Protein AF-A0AAV0QP90-F1 (afdb_monomer_lite)

Foldseek 3Di:
DKDKDWDFPDDPPPTHTFQKIKIKDWDDDDPPDPPDDCPGDIDIDIDGDD

Structure (mmCIF, N/CA/C/O backbone):
data_AF-A0AAV0QP90-F1
#
_entry.id   AF-A0AAV0QP90-F1
#
loop_
_atom_site.group_PDB
_atom_site.id
_atom_site.type_symbol
_atom_site.label_atom_id
_atom_site.label_alt_id
_atom_site.label_comp_id
_atom_site.label_asym_id
_atom_site.label_entity_id
_atom_site.label_seq_id
_atom_site.pdbx_PDB_ins_code
_atom_site.Cartn_x
_atom_site.Cartn_y
_atom_site.Cartn_z
_atom_site.occupancy
_atom_site.B_iso_or_equiv
_atom_site.auth_seq_id
_atom_site.auth_comp_id
_atom_site.auth_asym_id
_atom_site.auth_atom_id
_atom_site.pdbx_PDB_model_num
ATOM 1 N N . MET A 1 1 ? 8.357 -12.260 -10.438 1.00 85.06 1 MET A N 1
ATOM 2 C CA . MET A 1 1 ? 7.849 -12.455 -9.054 1.00 85.06 1 MET A CA 1
ATOM 3 C C . MET A 1 1 ? 6.492 -11.773 -8.850 1.00 85.06 1 MET A C 1
ATOM 5 O O . MET A 1 1 ? 6.307 -10.676 -9.368 1.00 85.06 1 MET A O 1
ATOM 9 N N . ARG A 1 2 ? 5.570 -12.358 -8.057 1.00 88.94 2 ARG A N 1
ATOM 10 C CA . ARG A 1 2 ? 4.325 -11.702 -7.583 1.00 88.94 2 ARG A CA 1
ATOM 11 C C . ARG A 1 2 ? 4.324 -11.561 -6.058 1.00 88.94 2 ARG A C 1
ATOM 13 O O . ARG A 1 2 ? 4.525 -12.554 -5.362 1.00 88.94 2 ARG A O 1
ATOM 20 N N . LYS A 1 3 ? 4.015 -10.371 -5.542 1.00 92.31 3 LYS A N 1
ATOM 21 C CA . LYS A 1 3 ? 3.834 -10.086 -4.112 1.00 92.31 3 LYS A CA 1
ATOM 22 C C . LYS A 1 3 ? 2.421 -9.560 -3.847 1.00 92.31 3 LYS A C 1
ATOM 24 O O . LYS A 1 3 ? 1.933 -8.690 -4.560 1.00 92.31 3 LYS A O 1
ATOM 29 N N . THR A 1 4 ? 1.768 -10.084 -2.812 1.00 95.06 4 THR A N 1
ATOM 30 C CA . THR A 1 4 ? 0.448 -9.621 -2.357 1.00 95.06 4 THR A CA 1
ATOM 31 C C . THR A 1 4 ? 0.609 -8.772 -1.107 1.00 95.06 4 THR A C 1
ATOM 33 O O . THR A 1 4 ? 1.268 -9.195 -0.158 1.00 95.06 4 THR A O 1
ATOM 36 N N . LEU A 1 5 ? 0.005 -7.588 -1.101 1.00 95.75 5 LEU A N 1
ATOM 37 C CA . LEU A 1 5 ? 0.008 -6.659 0.020 1.00 95.75 5 LEU A CA 1
ATOM 38 C C . LEU A 1 5 ? -1.432 -6.327 0.421 1.00 95.75 5 LEU A C 1
ATOM 40 O O . LEU A 1 5 ? -2.326 -6.292 -0.423 1.00 95.75 5 LEU A O 1
ATOM 44 N N . VAL A 1 6 ? -1.636 -6.057 1.709 1.00 95.8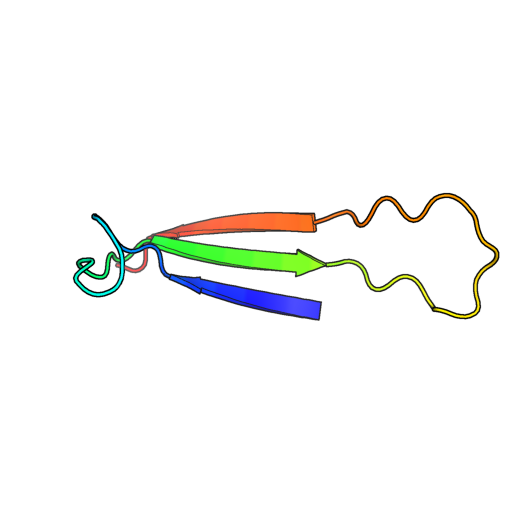8 6 VAL A N 1
ATOM 45 C CA . VAL A 1 6 ? -2.906 -5.577 2.269 1.00 95.88 6 VAL A CA 1
ATOM 46 C C . VAL A 1 6 ? -2.681 -4.174 2.810 1.00 95.88 6 VAL A C 1
ATOM 48 O O . VAL A 1 6 ? -1.685 -3.935 3.498 1.00 95.88 6 VAL A O 1
ATOM 51 N N . PHE A 1 7 ? -3.588 -3.247 2.52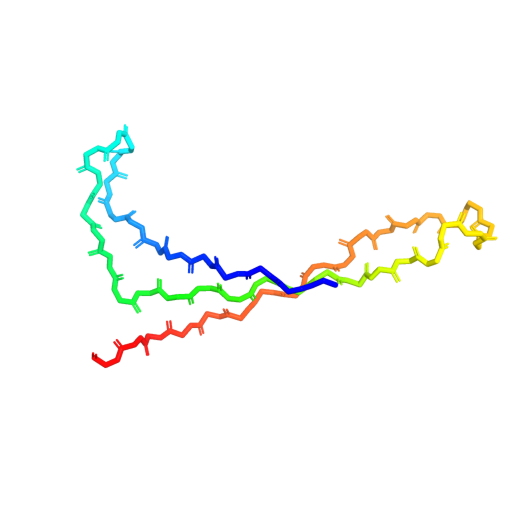0 1.00 95.19 7 PHE A N 1
ATOM 52 C CA . PHE A 1 7 ? -3.504 -1.898 3.064 1.00 95.19 7 PHE A CA 1
ATOM 53 C C . PHE A 1 7 ? -4.062 -1.842 4.492 1.00 95.19 7 PHE A C 1
ATOM 55 O O . PHE A 1 7 ? -5.113 -2.412 4.799 1.00 95.19 7 PHE A O 1
ATOM 62 N N . TYR A 1 8 ? -3.365 -1.113 5.359 1.00 96.62 8 TYR A N 1
ATOM 63 C CA . TYR A 1 8 ? -3.780 -0.843 6.732 1.00 96.62 8 TYR A CA 1
ATOM 64 C C . TYR A 1 8 ? -3.979 0.662 6.909 1.00 96.62 8 TYR A C 1
ATOM 66 O O . TYR A 1 8 ? -3.111 1.458 6.554 1.00 96.62 8 TYR A O 1
ATOM 74 N N . LYS A 1 9 ? -5.114 1.059 7.486 1.00 95.38 9 LYS A N 1
ATOM 75 C CA . LYS A 1 9 ? -5.409 2.449 7.833 1.00 95.38 9 LYS A CA 1
ATOM 76 C C . LYS A 1 9 ? -4.757 2.797 9.171 1.00 95.38 9 LYS A C 1
ATOM 78 O O . LYS A 1 9 ? -4.954 2.097 10.160 1.00 95.38 9 LYS A O 1
ATOM 83 N N . GLY A 1 10 ? -4.031 3.911 9.220 1.00 95.50 10 GLY A N 1
ATOM 84 C CA . GLY A 1 10 ? -3.333 4.375 10.423 1.00 95.50 10 GLY A CA 1
ATOM 85 C C . GLY A 1 10 ? -1.840 4.041 10.409 1.00 95.50 10 GLY A C 1
ATOM 86 O O . GLY A 1 10 ? -1.262 3.780 9.357 1.00 95.50 10 GLY A O 1
ATOM 87 N N . ARG A 1 11 ? -1.194 4.097 11.578 1.00 96.00 11 ARG A N 1
ATOM 88 C CA . ARG A 1 11 ? 0.257 3.902 11.717 1.00 96.00 11 ARG A CA 1
ATOM 89 C C . ARG A 1 11 ? 0.566 2.502 12.245 1.00 96.00 11 ARG A C 1
ATOM 91 O O . ARG A 1 11 ? -0.073 2.040 13.186 1.00 96.00 11 ARG A O 1
ATOM 98 N N . ALA A 1 12 ? 1.587 1.860 11.680 1.00 94.00 12 ALA A N 1
ATOM 99 C CA . ALA A 1 12 ? 2.115 0.610 12.217 1.00 94.00 12 ALA A CA 1
ATOM 100 C C . ALA A 1 12 ? 2.613 0.783 13.672 1.00 94.00 12 ALA A C 1
ATOM 102 O O . ALA A 1 12 ? 3.152 1.844 14.004 1.00 94.00 12 ALA A O 1
ATOM 103 N N . PRO A 1 13 ? 2.473 -0.241 14.534 1.00 94.25 13 PRO A N 1
ATOM 104 C CA . PRO A 1 13 ? 1.869 -1.554 14.265 1.00 94.25 13 PRO A CA 1
ATOM 105 C C . PRO A 1 13 ? 0.336 -1.590 14.434 1.00 94.25 13 PRO A C 1
ATOM 107 O O . PRO A 1 13 ? -0.295 -2.536 13.981 1.00 94.25 13 PRO A O 1
ATOM 110 N N . ASN A 1 14 ? -0.272 -0.559 15.031 1.00 95.38 14 ASN A N 1
ATOM 111 C CA . ASN A 1 14 ? -1.688 -0.538 15.440 1.00 95.38 14 A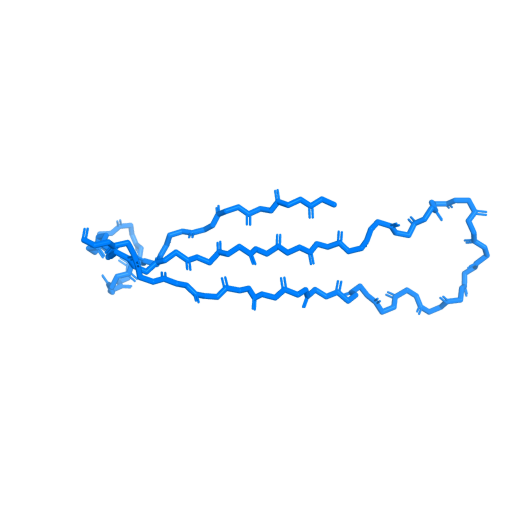SN A CA 1
ATOM 112 C C . ASN A 1 14 ? -2.666 -0.156 14.309 1.00 95.38 14 ASN A C 1
ATOM 114 O O . ASN A 1 14 ? -3.745 0.376 14.569 1.00 95.38 14 ASN A O 1
ATOM 118 N N . GLY A 1 15 ? -2.283 -0.359 13.048 1.00 95.88 15 GLY A N 1
ATOM 119 C CA . GLY A 1 15 ? -3.135 -0.033 11.908 1.00 95.88 15 GLY A CA 1
ATOM 120 C C . GLY A 1 15 ? -4.363 -0.942 11.847 1.00 95.88 15 GLY A C 1
ATOM 121 O O . GLY A 1 15 ? -4.290 -2.128 12.167 1.00 95.88 15 GLY A O 1
ATOM 122 N N . GLN A 1 16 ? -5.490 -0.409 11.385 1.00 96.88 16 GLN A N 1
ATOM 123 C CA . GLN A 1 16 ? -6.685 -1.202 11.118 1.00 96.88 16 GLN A CA 1
ATOM 124 C C . GLN A 1 16 ? -6.590 -1.806 9.716 1.00 96.88 16 GLN A C 1
ATOM 126 O O . GLN A 1 16 ? -6.394 -1.080 8.740 1.00 96.88 16 GLN A O 1
ATOM 131 N N . LYS A 1 17 ? -6.728 -3.131 9.608 1.00 94.62 17 LYS A N 1
ATOM 132 C CA . LYS A 1 17 ? -6.769 -3.823 8.313 1.00 94.62 17 LYS A CA 1
ATOM 133 C C . LYS A 1 17 ? -7.927 -3.276 7.470 1.00 94.62 17 LYS A C 1
ATOM 135 O O . LYS A 1 17 ? -9.012 -3.054 8.002 1.00 94.62 17 LYS A O 1
ATOM 140 N N . SER A 1 18 ? -7.692 -3.073 6.178 1.00 95.12 18 SER A N 1
ATOM 141 C CA . SER A 1 18 ? -8.736 -2.752 5.202 1.00 95.12 18 SER A CA 1
ATOM 142 C C . SER A 1 18 ? -8.894 -3.873 4.177 1.00 95.12 18 SER A C 1
ATOM 144 O O . SER A 1 18 ? -8.039 -4.757 4.085 1.00 95.12 18 SER A O 1
ATOM 146 N N . ASP A 1 19 ? -9.948 -3.788 3.373 1.00 96.31 19 ASP A N 1
ATOM 147 C CA . ASP A 1 19 ? -10.227 -4.732 2.287 1.00 96.31 19 ASP A CA 1
ATOM 148 C C . ASP A 1 19 ? -9.503 -4.373 0.978 1.00 96.31 19 ASP A C 1
ATOM 150 O O . ASP A 1 19 ? -9.717 -4.980 -0.069 1.00 96.31 19 ASP A O 1
ATOM 154 N N . TRP A 1 20 ? -8.618 -3.375 1.014 1.00 96.31 20 TRP A N 1
ATOM 155 C CA . TRP A 1 20 ? -7.787 -3.017 -0.126 1.00 96.31 20 TRP A CA 1
ATOM 156 C C . TRP A 1 20 ? -6.595 -3.959 -0.236 1.00 96.31 20 TRP A C 1
ATOM 158 O O . TRP A 1 20 ? -5.733 -4.024 0.649 1.00 96.31 20 TRP A O 1
ATOM 168 N N . ILE A 1 21 ? -6.521 -4.635 -1.376 1.00 96.00 21 ILE A N 1
ATOM 169 C CA . ILE A 1 21 ? -5.431 -5.527 -1.738 1.00 96.00 21 ILE A CA 1
ATOM 170 C C . ILE A 1 21 ? -4.651 -4.916 -2.901 1.00 96.00 21 ILE A C 1
ATOM 172 O O . ILE A 1 21 ? -5.223 -4.348 -3.834 1.00 96.00 21 ILE A O 1
ATOM 176 N N . MET A 1 22 ? -3.327 -5.053 -2.848 1.00 95.88 22 MET A N 1
ATOM 177 C CA . MET A 1 22 ? -2.430 -4.728 -3.950 1.00 95.88 22 MET A CA 1
ATOM 17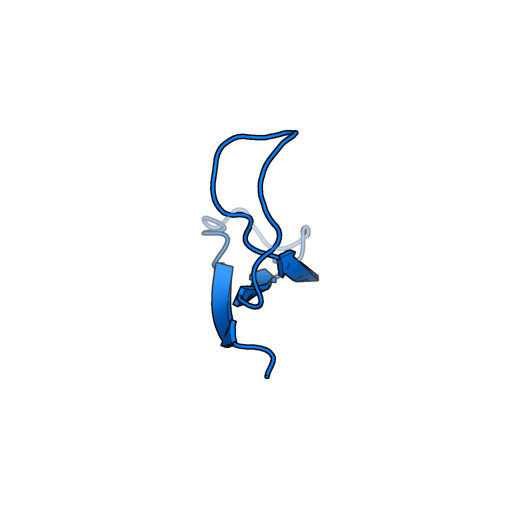8 C C . MET A 1 22 ? -1.671 -5.985 -4.377 1.00 95.88 22 MET A C 1
ATOM 180 O O . MET A 1 22 ? -1.096 -6.698 -3.551 1.00 95.88 22 MET A O 1
ATOM 184 N N . HIS A 1 23 ? -1.637 -6.243 -5.678 1.00 94.75 23 HIS A N 1
ATOM 185 C CA . HIS A 1 23 ? -0.716 -7.197 -6.278 1.00 94.75 23 HIS A CA 1
ATOM 186 C C . HIS A 1 23 ? 0.400 -6.452 -6.996 1.00 94.75 23 HIS A C 1
ATOM 188 O O . HIS A 1 23 ? 0.163 -5.744 -7.971 1.00 94.75 23 HIS A O 1
ATOM 194 N N . GLU A 1 24 ? 1.614 -6.640 -6.501 1.00 92.94 24 GLU A N 1
ATOM 195 C CA . GLU A 1 24 ? 2.845 -6.115 -7.067 1.00 92.94 24 GLU A CA 1
ATOM 196 C C . GLU A 1 24 ? 3.503 -7.209 -7.922 1.00 92.94 24 GLU A C 1
ATOM 198 O O . GLU A 1 24 ? 3.812 -8.298 -7.427 1.00 92.94 24 GLU A O 1
ATOM 203 N N . TYR A 1 25 ? 3.719 -6.929 -9.206 1.00 89.44 25 TYR A N 1
ATOM 204 C CA . TYR A 1 25 ? 4.394 -7.819 -10.149 1.00 89.44 25 TYR A CA 1
ATOM 205 C C . TYR A 1 25 ? 5.710 -7.200 -10.594 1.00 89.44 25 TYR A C 1
ATOM 207 O O . TYR A 1 25 ? 5.729 -6.107 -11.158 1.00 89.44 25 TYR A O 1
ATOM 215 N N . ARG A 1 26 ? 6.804 -7.931 -10.377 1.00 84.31 26 ARG A N 1
ATOM 216 C CA . ARG A 1 26 ? 8.143 -7.545 -10.830 1.00 84.31 26 ARG A CA 1
ATOM 217 C C . ARG A 1 26 ? 8.556 -8.415 -11.999 1.00 84.31 26 ARG A C 1
ATOM 219 O O . ARG A 1 26 ? 8.468 -9.647 -11.900 1.00 84.31 26 ARG A O 1
ATOM 226 N N . LEU A 1 27 ? 9.016 -7.763 -13.064 1.00 77.50 27 LEU A N 1
ATOM 227 C CA . LEU A 1 27 ? 9.723 -8.433 -14.144 1.00 77.50 27 LEU A CA 1
ATOM 228 C C . LEU A 1 27 ? 11.075 -8.898 -13.592 1.00 77.50 27 LEU A C 1
ATOM 230 O O . LEU A 1 27 ? 11.839 -8.092 -13.064 1.00 77.50 27 LEU A O 1
ATOM 234 N N . GLU A 1 28 ? 11.336 -10.198 -13.644 1.00 70.50 28 GLU A N 1
ATOM 235 C CA . GLU A 1 28 ? 12.661 -10.730 -13.334 1.00 70.50 28 GLU A CA 1
ATOM 236 C C . GLU A 1 28 ? 13.497 -10.590 -14.602 1.00 70.50 28 GLU A C 1
ATOM 238 O O . GLU A 1 28 ? 13.210 -11.228 -15.614 1.00 70.50 28 GLU A O 1
ATOM 243 N N . THR A 1 29 ? 14.473 -9.685 -14.577 1.00 63.50 29 THR A N 1
ATOM 244 C CA . THR A 1 29 ? 15.498 -9.627 -15.617 1.00 63.50 29 THR A CA 1
ATOM 245 C C . THR A 1 29 ? 16.482 -10.755 -15.335 1.00 63.50 29 THR A C 1
ATOM 247 O O . THR A 1 29 ? 16.959 -10.873 -14.208 1.00 63.50 29 THR A O 1
ATOM 250 N N . ASP A 1 30 ? 16.750 -11.593 -16.334 1.00 62.75 30 ASP A N 1
ATOM 251 C CA . ASP A 1 30 ? 17.723 -12.681 -16.237 1.00 62.75 30 ASP A CA 1
ATOM 252 C C . ASP A 1 30 ? 19.086 -12.105 -15.815 1.00 62.75 30 ASP A C 1
ATOM 254 O O . ASP A 1 30 ? 19.618 -11.213 -16.483 1.00 62.75 30 ASP A O 1
ATOM 258 N N . GLU A 1 31 ? 19.637 -12.570 -14.689 1.00 58.00 31 GLU A N 1
ATOM 259 C CA . GLU A 1 31 ? 20.869 -12.028 -14.091 1.00 58.00 31 GLU A CA 1
ATOM 260 C C . GLU A 1 31 ? 22.097 -12.193 -15.013 1.00 58.00 31 GLU A C 1
ATOM 262 O O . GLU A 1 31 ? 23.125 -11.552 -14.799 1.00 58.00 31 GLU A O 1
ATOM 267 N N . ASN A 1 32 ? 21.980 -13.007 -16.072 1.00 58.00 32 ASN A N 1
ATOM 268 C CA . ASN A 1 32 ? 23.016 -13.229 -17.084 1.00 58.00 32 ASN A CA 1
ATOM 269 C C . ASN A 1 32 ? 22.939 -12.288 -18.302 1.00 58.00 32 ASN A C 1
ATOM 271 O O . ASN A 1 32 ? 23.814 -12.341 -19.171 1.00 58.00 32 ASN A O 1
ATOM 275 N N . ALA A 1 33 ? 21.909 -11.445 -18.415 1.00 55.62 33 ALA A N 1
ATOM 276 C CA . ALA A 1 33 ? 21.804 -10.482 -19.507 1.00 55.62 33 ALA A CA 1
ATOM 277 C C . ALA A 1 33 ? 22.671 -9.241 -19.220 1.00 55.62 33 ALA A C 1
ATOM 279 O O . ALA A 1 33 ? 22.706 -8.737 -18.100 1.00 55.62 33 ALA A O 1
ATOM 280 N N . ALA A 1 34 ? 23.389 -8.758 -20.242 1.00 55.06 34 ALA A N 1
ATOM 281 C CA . ALA A 1 34 ? 24.315 -7.621 -20.180 1.00 55.06 34 ALA A CA 1
ATOM 282 C C . ALA A 1 34 ? 23.761 -6.413 -19.384 1.00 55.06 34 ALA A C 1
ATOM 284 O O . ALA A 1 34 ? 22.549 -6.194 -19.397 1.00 55.06 34 ALA A O 1
ATOM 285 N N . PRO A 1 35 ? 24.622 -5.582 -18.751 1.00 52.56 35 PRO A N 1
ATOM 286 C CA . PRO A 1 35 ? 24.222 -4.508 -17.837 1.00 52.56 35 PRO A CA 1
ATOM 287 C C . PRO A 1 35 ? 23.602 -3.330 -18.603 1.00 52.56 35 PRO A C 1
ATOM 289 O O . PRO A 1 35 ? 24.187 -2.261 -18.752 1.00 52.56 35 PRO A O 1
ATOM 292 N N . GLN A 1 36 ? 22.408 -3.532 -19.141 1.00 54.12 36 GLN A N 1
ATOM 293 C CA . GLN A 1 36 ? 21.619 -2.535 -19.842 1.00 54.12 36 GLN A CA 1
ATOM 294 C C . GLN A 1 36 ? 20.495 -2.144 -18.893 1.00 54.12 36 GLN A C 1
ATOM 296 O O . GLN A 1 36 ? 19.478 -2.822 -18.821 1.00 54.12 36 GLN A O 1
ATOM 301 N N . ALA A 1 37 ? 20.762 -1.104 -18.095 1.00 52.81 37 ALA A N 1
ATOM 302 C CA . ALA A 1 37 ? 19.805 -0.322 -17.313 1.00 52.81 37 ALA A CA 1
ATOM 303 C C . ALA A 1 37 ? 18.494 -1.064 -16.984 1.00 52.81 37 ALA A C 1
ATOM 305 O O . ALA A 1 37 ? 17.447 -0.801 -17.574 1.00 52.81 37 ALA A O 1
ATOM 306 N N . SER A 1 38 ? 18.567 -1.998 -16.031 1.00 54.97 38 SER A N 1
ATOM 307 C CA . SER A 1 38 ? 17.407 -2.689 -15.467 1.00 54.97 38 SER A CA 1
ATOM 308 C C . SER A 1 38 ? 16.544 -1.680 -14.702 1.00 54.97 38 SER A C 1
ATOM 310 O O . SER A 1 38 ? 16.591 -1.596 -13.474 1.00 54.97 38 SER A O 1
ATOM 312 N N . ALA A 1 39 ? 15.747 -0.889 -15.418 1.00 59.00 39 ALA A N 1
ATOM 313 C CA . ALA A 1 39 ? 14.569 -0.280 -14.834 1.00 59.00 39 ALA A CA 1
ATOM 314 C C . ALA A 1 39 ? 13.694 -1.448 -14.368 1.00 59.00 39 ALA A C 1
ATOM 316 O O . ALA A 1 39 ? 13.110 -2.157 -15.186 1.00 59.00 39 ALA A O 1
ATOM 317 N N . SER A 1 40 ? 13.678 -1.713 -13.062 1.00 67.38 40 SER A N 1
ATOM 318 C CA . SER A 1 40 ? 12.833 -2.742 -12.468 1.00 67.38 40 SER A CA 1
ATOM 319 C C . SER A 1 40 ? 11.384 -2.282 -12.590 1.00 67.38 40 SER A C 1
ATOM 321 O O . SER A 1 40 ? 10.831 -1.618 -11.715 1.00 67.38 40 SER A O 1
ATOM 323 N N . VAL A 1 41 ? 10.776 -2.571 -13.741 1.00 74.56 41 VAL A N 1
ATOM 324 C CA . VAL A 1 41 ? 9.379 -2.233 -13.993 1.00 74.56 41 VAL A CA 1
ATOM 325 C C . VAL A 1 41 ? 8.534 -3.036 -13.017 1.00 74.56 41 VAL A C 1
ATOM 327 O O . VAL A 1 41 ? 8.601 -4.269 -12.966 1.00 74.56 41 VAL A O 1
ATOM 330 N N . CYS A 1 42 ? 7.749 -2.313 -12.227 1.00 82.19 42 CYS A N 1
ATOM 331 C CA . CYS A 1 42 ? 6.861 -2.890 -11.242 1.00 82.19 42 CYS A CA 1
ATOM 332 C C . CYS A 1 42 ? 5.421 -2.518 -11.586 1.00 82.19 42 CYS A C 1
ATOM 334 O O . CYS A 1 42 ? 5.072 -1.338 -11.628 1.00 82.19 42 CYS A O 1
ATOM 336 N N . MET A 1 43 ? 4.594 -3.524 -11.859 1.00 87.56 43 MET A N 1
ATOM 337 C CA . MET A 1 43 ? 3.174 -3.338 -12.147 1.00 87.56 43 MET A CA 1
ATOM 338 C C . MET A 1 43 ? 2.369 -3.578 -10.873 1.00 87.56 43 MET A C 1
ATOM 340 O O . MET A 1 43 ? 2.398 -4.677 -10.316 1.00 87.56 43 MET A O 1
ATOM 344 N N . CYS A 1 44 ? 1.637 -2.558 -10.423 1.00 91.06 44 CYS A N 1
ATOM 345 C CA . CYS A 1 44 ? 0.791 -2.623 -9.233 1.00 91.06 44 CYS A CA 1
ATOM 346 C C . CYS A 1 44 ? -0.687 -2.639 -9.631 1.00 91.06 44 CYS A C 1
ATOM 348 O O . CYS A 1 44 ? -1.176 -1.692 -10.245 1.00 91.06 44 CYS A O 1
ATOM 350 N N . PHE A 1 45 ? -1.410 -3.686 -9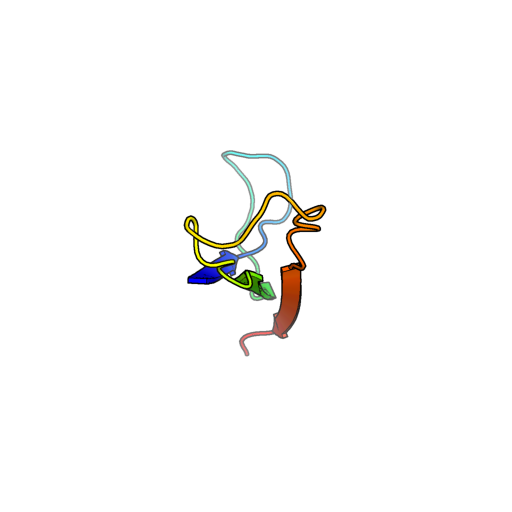.238 1.00 92.56 45 PHE A N 1
ATOM 351 C CA . PHE A 1 45 ? -2.860 -3.785 -9.403 1.00 92.56 45 PHE A CA 1
ATOM 352 C C . PHE A 1 45 ? -3.545 -3.643 -8.050 1.00 92.56 45 PHE A C 1
ATOM 354 O O . PHE A 1 45 ? -3.190 -4.355 -7.113 1.00 92.56 45 PHE A O 1
ATOM 361 N N . PHE A 1 46 ? -4.535 -2.756 -7.959 1.00 92.94 46 PHE A N 1
ATOM 362 C CA . PHE A 1 46 ? -5.316 -2.511 -6.747 1.00 92.94 46 PHE A CA 1
ATOM 363 C C . PHE A 1 46 ? -6.737 -3.029 -6.928 1.00 92.94 46 PHE A C 1
ATOM 365 O O . PHE A 1 46 ? -7.355 -2.775 -7.961 1.00 92.94 46 PHE A O 1
ATOM 372 N N . PHE A 1 47 ? -7.265 -3.722 -5.924 1.00 95.00 47 PHE A N 1
ATOM 373 C CA . PHE A 1 47 ? -8.656 -4.169 -5.911 1.00 95.00 47 PHE A CA 1
ATOM 374 C C . PHE A 1 47 ? -9.205 -4.230 -4.482 1.00 95.00 47 PHE A C 1
ATOM 376 O O . PHE A 1 47 ? -8.460 -4.385 -3.513 1.00 95.00 47 PHE A O 1
ATOM 383 N N . LEU A 1 48 ? -10.523 -4.074 -4.374 1.00 92.88 48 LEU A N 1
ATOM 384 C CA . LEU A 1 48 ? -11.294 -4.218 -3.142 1.00 92.88 48 LEU A CA 1
ATOM 385 C C . LEU A 1 48 ? -11.755 -5.671 -3.018 1.00 92.88 48 LEU A C 1
ATOM 387 O O . LEU A 1 48 ? -12.385 -6.193 -3.940 1.00 92.88 48 LEU A O 1
ATOM 391 N N . THR A 1 49 ? -11.453 -6.325 -1.901 1.00 85.75 49 THR A N 1
ATOM 392 C CA . THR A 1 49 ? -12.147 -7.559 -1.517 1.00 85.75 49 THR A CA 1
ATOM 393 C C . THR A 1 49 ? -13.508 -7.188 -0.924 1.00 85.75 49 THR A C 1
ATOM 395 O O . THR A 1 49 ? -13.601 -6.190 -0.221 1.00 85.75 49 THR A O 1
ATOM 398 N N . ASN A 1 50 ? -14.565 -7.912 -1.306 1.00 72.00 50 ASN A N 1
ATOM 399 C CA . ASN A 1 50 ? -15.954 -7.628 -0.908 1.00 72.00 50 ASN A CA 1
ATOM 400 C C . ASN A 1 50 ? -16.140 -7.656 0.613 1.00 72.00 50 ASN A C 1
ATOM 402 O O . ASN A 1 50 ? -15.532 -8.560 1.234 1.00 72.00 50 ASN A O 1
#

Organism: NCBI:txid586396

Sequence (50 aa):
MRKTLVFYKGRAPNGQKSDWIMHEYRLETDENAAPQASASVCMCFFFLTN

Secondary structure (DSSP, 8-state):
-EEEEEEEESSSSSPEEEEEEEEEEE----TT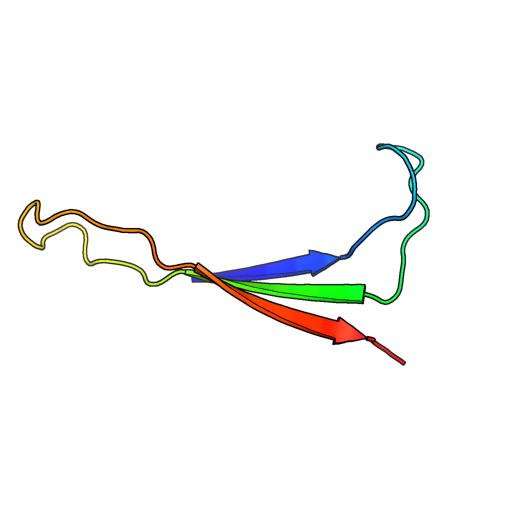S--------EEEEEEE--

Radius of gyration: 15.37 Å; chains: 1; bounding box: 40×18×36 Å

pLDDT: mean 83.04, std 15.61, range [52.56, 96.88]

InterPro domains:
  IPR003441 NAC domain [PF02365] (1-27)
  IPR003441 NAC domain [PS51005] (1-49)
  IPR036093 NAC domain superfamily [G3DSA:2.170.150.80] (1-50)
  IPR036093 NAC domain superfamily [SSF101941] (1-44)